Protein AF-A0A6I1QHH7-F1 (afdb_monomer)

pLDDT: mean 78.68, std 23.59, range [34.47, 98.44]

Mean predicted aligned error: 15.33 Å

Structure (mmCIF, N/CA/C/O backbone):
data_AF-A0A6I1QHH7-F1
#
_entry.id   AF-A0A6I1QHH7-F1
#
loop_
_atom_site.group_PDB
_atom_site.id
_atom_site.type_symbol
_atom_site.label_atom_id
_atom_site.label_alt_id
_atom_site.label_comp_id
_atom_site.label_asym_id
_atom_site.label_entity_id
_atom_site.label_seq_id
_atom_site.pdbx_PDB_ins_code
_atom_site.Cartn_x
_atom_site.Cartn_y
_atom_site.Cartn_z
_atom_site.occupancy
_atom_site.B_iso_or_equiv
_atom_site.auth_seq_id
_atom_site.auth_comp_id
_atom_site.auth_asym_id
_atom_site.auth_atom_id
_atom_site.pdbx_PDB_model_num
ATOM 1 N N . MET A 1 1 ? -43.202 -0.187 17.149 1.00 40.16 1 MET A N 1
ATOM 2 C CA . MET A 1 1 ? -41.815 -0.499 17.561 1.00 40.16 1 MET A CA 1
ATOM 3 C C . MET A 1 1 ? -40.958 -0.540 16.298 1.00 40.16 1 MET A C 1
ATOM 5 O O . MET A 1 1 ? -41.467 -1.021 15.297 1.00 40.16 1 MET A O 1
ATOM 9 N N . MET A 1 2 ? -39.718 -0.039 16.381 1.00 37.38 2 MET A N 1
ATOM 10 C CA . MET A 1 2 ? -38.675 0.136 15.341 1.00 37.38 2 MET A CA 1
ATOM 11 C C . MET A 1 2 ? -38.598 1.512 14.644 1.00 37.38 2 MET A C 1
ATOM 13 O O . MET A 1 2 ? -39.543 1.984 14.022 1.00 37.38 2 MET A O 1
ATOM 17 N N . ALA A 1 3 ? -37.433 2.148 14.822 1.00 41.47 3 ALA A N 1
ATOM 18 C CA . ALA A 1 3 ? -37.032 3.482 14.375 1.00 41.47 3 ALA A CA 1
ATOM 19 C C . ALA A 1 3 ? -36.183 3.424 13.081 1.00 41.47 3 ALA A C 1
ATOM 21 O O . ALA A 1 3 ? -35.559 2.391 12.831 1.00 41.47 3 ALA A O 1
ATOM 22 N N . PRO A 1 4 ? -36.082 4.510 12.283 1.00 52.06 4 PRO A N 1
ATOM 23 C CA . PRO A 1 4 ? -35.316 4.509 11.036 1.00 52.06 4 PRO A CA 1
ATOM 24 C C . PRO A 1 4 ? -33.886 5.092 11.156 1.00 52.06 4 PRO A C 1
ATOM 26 O O . PRO A 1 4 ? -33.686 6.219 11.595 1.00 52.06 4 PRO A O 1
ATOM 29 N N . GLY A 1 5 ? -32.895 4.319 10.689 1.00 53.47 5 GLY A N 1
ATOM 30 C CA . GLY A 1 5 ? -31.989 4.707 9.589 1.00 53.47 5 GLY A CA 1
ATOM 31 C C . GLY A 1 5 ? -30.961 5.839 9.755 1.00 53.47 5 GLY A C 1
ATOM 32 O O . GLY A 1 5 ? -30.874 6.682 8.866 1.00 53.47 5 GLY A O 1
ATOM 33 N N . TRP A 1 6 ? -30.120 5.852 10.796 1.00 48.34 6 TRP A N 1
ATOM 34 C CA . TRP A 1 6 ? -29.131 6.932 10.997 1.00 48.34 6 TRP A CA 1
ATOM 35 C C . TRP A 1 6 ? -27.719 6.704 10.401 1.00 48.34 6 TRP A C 1
ATOM 37 O O . TRP A 1 6 ? -26.834 7.521 10.638 1.00 48.34 6 TRP A O 1
ATOM 47 N N . TRP A 1 7 ? -27.467 5.645 9.614 1.00 45.88 7 TRP A N 1
ATOM 48 C CA . TRP A 1 7 ? -26.079 5.215 9.312 1.00 45.88 7 TRP A CA 1
ATOM 49 C C . TRP A 1 7 ? -25.551 5.519 7.905 1.00 45.88 7 TRP A C 1
ATOM 51 O O . TRP A 1 7 ? -24.416 5.166 7.598 1.00 45.88 7 TRP A O 1
ATOM 61 N N . LYS A 1 8 ? -26.301 6.185 7.021 1.00 49.16 8 LYS A N 1
ATOM 62 C CA . LYS A 1 8 ? -25.748 6.576 5.711 1.00 49.16 8 LYS A CA 1
ATOM 63 C C . LYS A 1 8 ? -25.116 7.962 5.761 1.00 49.16 8 LYS A C 1
ATOM 65 O O . LYS A 1 8 ? -25.742 8.945 5.377 1.00 49.16 8 LYS A O 1
ATOM 70 N N . LYS A 1 9 ? -23.849 8.032 6.176 1.00 49.72 9 LYS A N 1
ATOM 71 C CA . LYS A 1 9 ? -22.945 9.127 5.789 1.00 49.72 9 LYS A CA 1
ATOM 72 C C . LYS A 1 9 ? -21.579 8.550 5.431 1.00 49.72 9 LYS A C 1
ATOM 74 O O . LYS A 1 9 ? -20.805 8.193 6.309 1.00 49.72 9 LYS A O 1
ATOM 79 N N . SER A 1 10 ? -21.296 8.461 4.132 1.00 54.53 10 SER A N 1
ATOM 80 C CA . SER A 1 10 ? -19.964 8.142 3.621 1.00 54.53 10 SER A CA 1
ATOM 81 C C . SER A 1 10 ? -18.999 9.262 4.009 1.00 54.53 10 SER A C 1
ATOM 83 O O . SER A 1 10 ? -19.163 10.407 3.576 1.00 54.53 10 SER A O 1
ATOM 85 N N . VAL A 1 11 ? -17.994 8.953 4.821 1.00 55.12 11 VAL A N 1
ATOM 86 C CA . VAL A 1 11 ? -16.880 9.869 5.073 1.00 55.12 11 VAL A CA 1
ATOM 87 C C . VAL A 1 11 ? -15.883 9.696 3.929 1.00 55.12 11 VAL A C 1
ATOM 89 O O . VAL A 1 11 ? -15.322 8.623 3.752 1.00 55.12 11 VAL A O 1
ATOM 92 N N . SER A 1 12 ? -15.682 10.743 3.128 1.00 63.97 12 SER A N 1
ATOM 93 C CA . SER A 1 12 ? -14.653 10.780 2.081 1.00 63.97 12 SER A CA 1
ATOM 94 C C . SER A 1 12 ? -13.412 11.529 2.579 1.00 63.97 12 SER A C 1
ATOM 96 O O . SER A 1 12 ? -13.530 12.528 3.298 1.00 63.97 12 SER A O 1
ATOM 98 N N . ARG A 1 13 ? -12.229 11.072 2.137 1.00 57.75 13 ARG A N 1
ATOM 99 C CA . ARG A 1 13 ? -10.870 11.558 2.471 1.00 57.75 13 ARG A CA 1
ATOM 100 C C . ARG A 1 13 ? -10.686 13.089 2.427 1.00 57.75 13 ARG A C 1
ATOM 102 O O . ARG A 1 13 ? -9.796 13.619 3.080 1.00 57.75 13 ARG A O 1
ATOM 109 N N . ARG A 1 14 ? -11.542 13.829 1.711 1.00 52.66 14 ARG A N 1
ATOM 110 C CA . ARG A 1 14 ? -11.448 15.294 1.536 1.00 52.66 14 ARG A CA 1
ATOM 111 C C . ARG A 1 14 ? -11.816 16.133 2.773 1.00 52.66 14 ARG A C 1
ATOM 113 O O . ARG A 1 14 ? -11.503 17.319 2.792 1.00 52.66 14 ARG A O 1
ATOM 120 N N . ASN A 1 15 ? -12.435 15.557 3.807 1.00 45.62 15 ASN A N 1
ATOM 121 C CA . ASN A 1 15 ? -12.948 16.330 4.952 1.00 45.62 15 ASN A CA 1
ATOM 122 C C . ASN A 1 15 ? -11.978 16.489 6.142 1.00 45.62 15 ASN A C 1
ATOM 124 O O . ASN A 1 15 ? -12.306 17.213 7.078 1.00 45.62 15 ASN A O 1
ATOM 128 N N . VAL A 1 16 ? -10.793 15.864 6.126 1.00 53.16 16 VAL A N 1
ATOM 129 C CA . VAL A 1 16 ? -9.891 15.831 7.302 1.00 53.16 16 VAL A CA 1
ATOM 130 C C . VAL A 1 16 ? -8.827 16.948 7.310 1.00 53.16 16 VAL A C 1
ATOM 132 O O . VAL A 1 16 ? -8.267 17.255 8.355 1.00 53.16 16 VAL A O 1
ATOM 135 N N . LEU A 1 17 ? -8.599 17.670 6.208 1.00 46.19 17 LEU A N 1
ATOM 136 C CA . LEU A 1 17 ? -7.501 18.657 6.115 1.00 46.19 17 LEU A CA 1
ATOM 137 C C . LEU A 1 17 ? -7.843 20.100 6.547 1.00 46.19 17 LEU A C 1
ATOM 139 O O . LEU A 1 17 ? -7.154 21.035 6.152 1.00 46.19 17 LEU A O 1
ATOM 143 N N . ARG A 1 18 ? -8.886 20.331 7.355 1.00 42.22 18 ARG A N 1
ATOM 144 C CA . ARG A 1 18 ? -9.279 21.699 7.772 1.00 42.22 18 ARG A CA 1
ATOM 145 C C . ARG A 1 18 ? -8.991 22.079 9.226 1.00 42.22 18 ARG A C 1
ATOM 147 O O . ARG A 1 18 ? -9.410 23.152 9.642 1.00 42.22 18 ARG A O 1
ATOM 154 N N . GLY A 1 19 ? -8.270 21.272 10.000 1.00 43.19 19 GLY A N 1
ATOM 155 C CA . GLY A 1 19 ? -8.124 21.553 11.431 1.00 43.19 19 GLY A CA 1
ATOM 156 C C . GLY A 1 19 ? -6.796 21.151 12.044 1.00 43.19 19 GLY A C 1
ATOM 157 O O . GLY A 1 19 ? -6.790 20.247 12.865 1.00 43.19 19 GLY A O 1
ATOM 158 N N . ALA A 1 20 ? -5.699 21.825 11.691 1.00 44.53 20 ALA A N 1
ATOM 159 C CA . ALA A 1 20 ? -4.519 21.930 12.558 1.00 44.53 20 ALA A CA 1
ATOM 160 C C . ALA A 1 20 ? -3.545 22.991 12.018 1.00 44.53 20 ALA A C 1
ATOM 162 O O . ALA A 1 20 ? -2.729 22.707 11.147 1.00 44.53 20 ALA A O 1
ATOM 163 N N . ALA A 1 21 ? -3.614 24.218 12.535 1.00 38.09 21 ALA A N 1
ATOM 164 C CA . ALA A 1 21 ? -2.521 25.177 12.415 1.00 38.09 21 ALA A CA 1
ATOM 165 C C . ALA A 1 21 ? -2.512 26.133 13.617 1.00 38.09 21 ALA A C 1
ATOM 167 O O . ALA A 1 21 ? -3.563 26.616 14.030 1.00 38.09 21 ALA A O 1
ATOM 168 N N . ALA A 1 22 ? -1.295 26.429 14.079 1.00 37.94 22 ALA A N 1
ATOM 169 C CA . ALA A 1 22 ? -0.875 27.476 15.015 1.00 37.94 22 ALA A CA 1
ATOM 170 C C . ALA A 1 22 ? -0.915 27.168 16.529 1.00 37.94 22 ALA A C 1
ATOM 172 O O . ALA A 1 22 ? -1.910 27.366 17.217 1.00 37.94 22 ALA A O 1
ATOM 173 N N . GLY A 1 23 ? 0.263 26.825 17.060 1.00 36.91 23 GLY A N 1
ATOM 174 C CA . GLY A 1 23 ? 0.650 27.046 18.455 1.00 36.91 23 GLY A CA 1
ATOM 175 C C . GLY A 1 23 ? 2.156 27.318 18.514 1.00 36.91 23 GLY A C 1
ATOM 176 O O . GLY A 1 23 ? 2.950 26.390 18.410 1.00 36.91 23 GLY A O 1
ATOM 177 N N . ALA A 1 24 ? 2.544 28.593 18.580 1.00 41.19 24 ALA A N 1
ATOM 178 C CA . ALA A 1 24 ? 3.937 29.041 18.598 1.00 41.19 24 ALA A CA 1
ATOM 179 C C . ALA A 1 24 ? 4.592 28.828 19.976 1.00 41.19 24 ALA A C 1
ATOM 181 O O . ALA A 1 24 ? 3.963 29.042 21.011 1.00 41.19 24 ALA A O 1
ATOM 182 N N . ILE A 1 25 ? 5.867 28.433 19.972 1.00 41.59 25 ILE A N 1
ATOM 183 C CA . ILE A 1 25 ? 6.724 28.290 21.156 1.00 41.59 25 ILE A CA 1
ATOM 184 C C . ILE A 1 25 ? 7.383 29.644 21.436 1.00 41.59 25 ILE A C 1
ATOM 186 O O . ILE A 1 25 ? 8.100 30.159 20.579 1.00 41.59 25 ILE A O 1
ATOM 190 N N . THR A 1 26 ? 7.209 30.185 22.643 1.00 35.97 26 THR A N 1
ATOM 191 C CA . THR A 1 26 ? 7.975 31.348 23.116 1.00 35.97 26 THR A CA 1
ATOM 192 C C . THR A 1 26 ? 8.801 30.941 24.332 1.00 35.97 26 THR A C 1
ATOM 194 O O . THR A 1 26 ? 8.253 30.654 25.394 1.00 35.97 26 THR A O 1
ATOM 197 N N . ALA A 1 27 ? 10.125 30.905 24.175 1.00 39.62 27 ALA A N 1
ATOM 198 C CA . ALA A 1 27 ? 11.079 30.743 25.267 1.00 39.62 27 ALA A CA 1
ATOM 199 C C . ALA A 1 27 ? 11.429 32.121 25.851 1.00 39.62 27 ALA A C 1
ATOM 201 O O . ALA A 1 27 ? 11.811 33.023 25.108 1.00 39.62 27 ALA A O 1
ATOM 202 N N . ALA A 1 28 ? 11.331 32.279 27.172 1.00 39.22 28 ALA A N 1
ATOM 203 C CA . ALA A 1 28 ? 11.835 33.449 27.887 1.00 39.22 28 ALA A CA 1
ATOM 204 C C . ALA A 1 28 ? 12.803 32.991 28.988 1.00 39.22 28 ALA A C 1
ATOM 206 O O . ALA A 1 28 ? 12.415 32.290 29.921 1.00 39.22 28 ALA A O 1
ATOM 207 N N . LEU A 1 29 ? 14.073 33.373 28.842 1.00 43.50 29 LEU A N 1
ATOM 208 C CA . LEU A 1 29 ? 15.136 33.222 29.834 1.00 43.50 29 LEU A CA 1
ATOM 209 C C . LEU A 1 29 ? 15.288 34.546 30.591 1.00 43.50 29 LEU A C 1
ATOM 211 O O . LEU A 1 29 ? 15.557 35.564 29.960 1.00 43.50 29 LEU A O 1
ATOM 215 N N . SER A 1 30 ? 15.215 34.509 31.923 1.00 39.94 30 SER A N 1
ATOM 216 C CA . SER A 1 30 ? 15.709 35.588 32.791 1.00 39.94 30 SER A CA 1
ATOM 217 C C . SER A 1 30 ? 16.421 34.986 34.005 1.00 39.94 30 SER A C 1
ATOM 219 O O . SER A 1 30 ? 15.852 34.157 34.717 1.00 39.94 30 SER A O 1
ATOM 221 N N . ARG A 1 31 ? 17.688 35.379 34.195 1.00 43.88 31 ARG A N 1
ATOM 222 C CA . ARG A 1 31 ? 18.564 35.074 35.342 1.00 43.88 31 ARG A CA 1
ATOM 223 C C . ARG A 1 31 ? 18.558 36.239 36.349 1.00 43.88 31 ARG A C 1
ATOM 225 O O . ARG A 1 31 ? 18.063 37.316 36.036 1.00 43.88 31 ARG A O 1
ATOM 232 N N . GLU A 1 32 ? 19.162 35.957 37.512 1.00 37.06 32 GLU A N 1
ATOM 233 C CA . GLU A 1 32 ? 19.391 36.783 38.716 1.00 37.06 32 GLU A CA 1
ATOM 234 C C . GLU A 1 32 ? 18.163 36.888 39.646 1.00 37.06 32 GLU A C 1
ATOM 236 O O . GLU A 1 32 ? 17.087 37.286 39.233 1.00 37.06 32 GLU A O 1
ATOM 241 N N . GLY A 1 33 ? 18.185 36.538 40.935 1.00 37.56 33 GLY A N 1
ATOM 242 C CA . GLY A 1 33 ? 19.248 36.238 41.894 1.00 37.56 33 GLY A CA 1
ATOM 243 C C . GLY A 1 33 ? 18.940 37.004 43.187 1.00 37.56 33 GLY A C 1
ATOM 244 O O . GLY A 1 33 ? 18.909 38.222 43.135 1.00 37.56 33 GLY A O 1
ATOM 245 N N . LEU A 1 34 ? 18.706 36.335 44.328 1.00 36.97 34 LEU A N 1
ATOM 246 C CA . LEU A 1 34 ? 18.893 36.911 45.674 1.00 36.97 34 LEU A CA 1
ATOM 247 C C . LEU A 1 34 ? 18.833 35.825 46.767 1.00 36.97 34 LEU A C 1
ATOM 249 O O . LEU A 1 34 ? 17.949 34.972 46.779 1.00 36.97 34 LEU A O 1
ATOM 253 N N . ARG A 1 35 ? 19.805 35.872 47.683 1.00 44.41 35 ARG A N 1
ATOM 254 C CA . ARG A 1 35 ? 19.931 35.028 48.880 1.00 44.41 35 ARG A CA 1
ATOM 255 C C . ARG A 1 35 ? 19.020 35.538 50.002 1.00 44.41 35 ARG A C 1
ATOM 257 O O . ARG A 1 35 ? 18.966 36.741 50.231 1.00 44.41 35 ARG A O 1
ATOM 264 N N . GLY A 1 36 ? 18.432 34.625 50.774 1.00 34.47 36 GLY A N 1
ATOM 265 C CA . GLY A 1 36 ? 17.762 34.926 52.042 1.00 34.47 36 GLY A CA 1
ATOM 266 C C . GLY A 1 36 ? 17.536 33.656 52.863 1.00 34.47 36 GLY A C 1
ATOM 267 O O . GLY A 1 36 ? 16.841 32.746 52.432 1.00 34.47 36 GLY A O 1
ATOM 268 N N . THR A 1 37 ? 18.178 33.579 54.024 1.00 41.81 37 THR A N 1
ATOM 269 C CA . THR A 1 37 ? 18.077 32.509 55.026 1.00 41.81 37 THR A CA 1
ATOM 270 C C . THR A 1 37 ? 16.772 32.593 55.817 1.00 41.81 37 THR A C 1
ATOM 272 O O . THR A 1 37 ? 16.425 33.689 56.250 1.00 41.81 37 THR A O 1
ATOM 275 N N . SER A 1 38 ? 16.126 31.460 56.120 1.00 38.34 38 SER A N 1
ATOM 276 C CA . SER A 1 38 ? 15.732 31.037 57.486 1.00 38.34 38 SER A CA 1
ATOM 277 C C . SER A 1 38 ? 14.629 29.967 57.499 1.00 38.34 38 SER A C 1
ATOM 279 O O . SER A 1 38 ? 13.822 29.865 56.584 1.00 38.34 38 SER A O 1
ATOM 281 N N . ALA A 1 39 ? 14.615 29.237 58.619 1.00 39.47 39 ALA A N 1
ATOM 282 C CA . ALA A 1 39 ? 13.537 28.423 59.179 1.00 39.47 39 ALA A CA 1
ATOM 283 C C . ALA A 1 39 ? 13.307 27.031 58.569 1.00 39.47 39 ALA A C 1
ATOM 285 O O . ALA A 1 39 ? 12.740 26.849 57.496 1.00 39.47 39 ALA A O 1
ATOM 286 N N . GLY A 1 40 ? 13.721 26.025 59.346 1.00 44.38 40 GLY A N 1
ATOM 287 C CA . GLY A 1 40 ? 13.328 24.643 59.144 1.00 44.38 40 GLY A CA 1
ATOM 288 C C . GLY A 1 40 ? 11.813 24.481 59.235 1.00 44.38 40 GLY A C 1
ATOM 289 O O . GLY A 1 40 ? 11.177 24.940 60.181 1.00 44.38 40 GLY A O 1
ATOM 290 N N . ALA A 1 41 ? 11.264 23.771 58.259 1.00 41.69 41 ALA A N 1
ATOM 291 C CA . ALA A 1 41 ? 9.980 23.111 58.364 1.00 41.69 41 ALA A CA 1
ATOM 292 C C . ALA A 1 41 ? 10.235 21.628 58.104 1.00 41.69 41 ALA A C 1
ATOM 294 O O . ALA A 1 41 ? 10.735 21.239 57.048 1.00 41.69 41 ALA A O 1
ATOM 295 N N . SER A 1 42 ? 9.937 20.806 59.103 1.00 41.59 42 SER A N 1
ATOM 296 C CA . SER A 1 42 ? 9.844 19.361 58.977 1.00 41.59 42 SER A CA 1
ATOM 297 C C . SER A 1 42 ? 8.822 19.026 57.891 1.00 41.59 42 SER A C 1
ATOM 299 O O . SER A 1 42 ? 7.614 19.131 58.101 1.00 41.59 42 SER A O 1
ATOM 301 N N . GLN A 1 43 ? 9.296 18.619 56.713 1.00 43.72 43 GLN A N 1
ATOM 302 C CA . GLN A 1 43 ? 8.436 17.985 55.722 1.00 43.72 43 GLN A CA 1
ATOM 303 C C . GLN A 1 43 ? 8.088 16.586 56.233 1.00 43.72 43 GLN A C 1
ATOM 305 O O . GLN A 1 43 ? 8.815 15.619 56.019 1.00 43.72 43 GLN A O 1
ATOM 310 N N . GLY A 1 44 ? 6.970 16.493 56.955 1.00 50.81 44 GLY A N 1
ATOM 311 C CA . GLY A 1 44 ? 6.230 15.239 57.038 1.00 50.81 44 GLY A CA 1
ATOM 312 C C . GLY A 1 44 ? 5.858 14.777 55.622 1.00 50.81 44 GLY A C 1
ATOM 313 O O . GLY A 1 44 ? 5.808 15.605 54.706 1.00 50.81 44 GLY A O 1
ATOM 314 N N . PRO A 1 45 ? 5.610 13.475 55.409 1.00 45.75 45 PRO A N 1
ATOM 315 C CA . PRO A 1 45 ? 5.278 12.983 54.086 1.00 45.75 45 PRO A CA 1
ATOM 316 C C . PRO A 1 45 ? 4.032 13.721 53.598 1.00 45.75 45 PRO A C 1
ATOM 318 O O . PRO A 1 45 ? 2.970 13.637 54.217 1.00 45.75 45 PRO A O 1
ATOM 321 N N . LEU A 1 46 ? 4.168 14.452 52.489 1.00 49.97 46 LEU A N 1
ATOM 322 C CA . LEU A 1 46 ? 3.040 14.934 51.705 1.00 49.97 46 LEU A CA 1
ATOM 323 C C . LEU A 1 46 ? 2.364 13.702 51.101 1.00 49.97 46 LEU A C 1
ATOM 325 O O . LEU A 1 46 ? 2.521 13.390 49.924 1.00 49.97 46 LEU A O 1
ATOM 329 N N . ALA A 1 47 ? 1.595 12.992 51.922 1.00 54.03 47 ALA A N 1
ATOM 330 C CA . ALA A 1 47 ? 0.514 12.148 51.460 1.00 54.03 47 ALA A CA 1
ATOM 331 C C . ALA A 1 47 ? -0.569 13.090 50.921 1.00 54.03 47 ALA A C 1
ATOM 333 O O . ALA A 1 47 ? -1.613 13.306 51.537 1.00 54.03 47 ALA A O 1
ATOM 334 N N . GLY A 1 48 ? -0.275 13.714 49.778 1.00 52.12 48 GLY A N 1
ATOM 335 C CA . GLY A 1 48 ? -1.287 14.324 48.945 1.00 52.12 48 GLY A CA 1
ATOM 336 C C . GLY A 1 48 ? -2.244 13.206 48.581 1.00 52.12 48 GLY A C 1
ATOM 337 O O . GLY A 1 48 ? -1.928 12.366 47.742 1.00 52.12 48 GLY A O 1
ATOM 338 N N . LYS A 1 49 ? -3.391 13.157 49.264 1.00 53.66 49 LYS A N 1
ATOM 339 C CA . LYS A 1 49 ? -4.544 12.411 48.780 1.00 53.66 49 LYS A CA 1
ATOM 340 C C . LYS A 1 49 ? -4.769 12.916 47.363 1.00 53.66 49 LYS A C 1
ATOM 342 O O . LYS A 1 49 ? -5.139 14.075 47.186 1.00 53.66 49 LYS A O 1
ATOM 347 N N . LEU A 1 50 ? -4.464 12.080 46.374 1.00 56.03 50 LEU A N 1
ATOM 348 C CA . LEU A 1 50 ? -4.923 12.307 45.017 1.00 56.03 50 LEU A CA 1
ATOM 349 C C . LEU A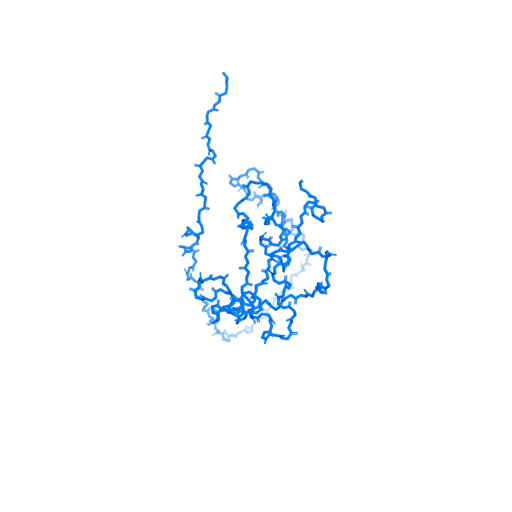 1 50 ? -6.438 12.395 45.132 1.00 56.03 50 LEU A C 1
ATOM 351 O O . LEU A 1 50 ? -7.106 11.422 45.478 1.00 56.03 50 LEU A O 1
ATOM 355 N N . ASP A 1 51 ? -6.945 13.611 44.996 1.00 52.22 51 ASP A N 1
ATOM 356 C CA . ASP A 1 51 ? -8.359 13.887 45.083 1.00 52.22 51 ASP A CA 1
ATOM 357 C C . ASP A 1 51 ? -9.030 13.207 43.887 1.00 52.22 51 ASP A C 1
ATOM 359 O O . ASP A 1 51 ? -8.987 13.698 42.756 1.00 52.22 51 ASP A O 1
ATOM 363 N N . ALA A 1 52 ? -9.609 12.033 44.143 1.00 56.19 52 ALA A N 1
ATOM 364 C CA . ALA A 1 52 ? -10.358 11.248 43.171 1.00 56.19 52 ALA A CA 1
ATOM 365 C C . ALA A 1 52 ? -11.587 12.007 42.625 1.00 56.19 52 ALA A C 1
ATOM 367 O O . ALA A 1 52 ? -12.224 11.536 41.688 1.00 56.19 52 ALA A O 1
ATOM 368 N N . SER A 1 53 ? -11.915 13.193 43.160 1.00 52.66 53 SER A N 1
ATOM 369 C CA . SER A 1 53 ? -13.009 14.038 42.670 1.00 52.66 53 SER A CA 1
ATOM 370 C C . SER A 1 53 ? -12.709 14.784 41.362 1.00 52.66 53 SER A C 1
ATOM 372 O O . SER A 1 53 ? -13.589 15.461 40.835 1.00 52.66 53 SER A O 1
ATOM 374 N N . ARG A 1 54 ? -11.504 14.649 40.788 1.00 57.34 54 ARG A N 1
ATOM 375 C CA . ARG A 1 54 ? -11.161 15.236 39.477 1.00 57.34 54 ARG A CA 1
ATOM 376 C C . ARG A 1 54 ? -11.266 14.277 38.293 1.00 57.34 54 ARG A C 1
ATOM 378 O O . ARG A 1 54 ? -10.653 14.532 37.255 1.00 57.34 54 ARG A O 1
ATOM 385 N N . VAL A 1 55 ? -12.064 13.213 38.390 1.00 63.12 55 VAL A N 1
ATOM 386 C CA . VAL A 1 55 ? -12.494 12.512 37.172 1.00 63.12 55 VAL A CA 1
ATOM 387 C C . VAL A 1 55 ? -13.458 13.444 36.437 1.00 63.12 55 VAL A C 1
ATOM 389 O O . VAL A 1 55 ? -14.633 13.553 36.777 1.00 63.12 55 VAL A O 1
ATOM 392 N N . SER A 1 56 ? -12.927 14.193 35.468 1.00 67.94 56 SER A N 1
ATOM 393 C CA . SER A 1 56 ? -13.730 14.946 34.506 1.00 67.94 56 SER A CA 1
ATOM 394 C C . SER A 1 56 ? -14.759 14.001 33.897 1.00 67.94 56 SER A C 1
ATOM 396 O O . SER A 1 56 ? -14.381 12.966 33.349 1.00 67.94 56 SER A O 1
ATOM 398 N N . SER A 1 57 ? -16.041 14.360 33.954 1.00 82.31 57 SER A N 1
ATOM 399 C CA . SER A 1 57 ? -17.065 13.614 33.230 1.00 82.31 57 SER A CA 1
ATOM 400 C C . SER A 1 57 ? -16.737 13.627 31.736 1.00 82.31 57 SER A C 1
ATOM 402 O O . SER A 1 57 ? -16.330 14.644 31.1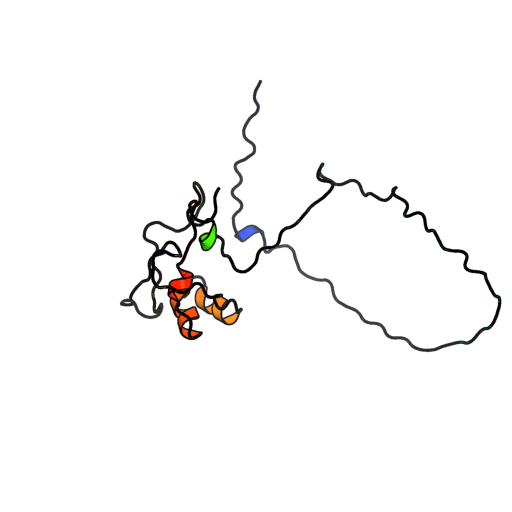62 1.00 82.31 57 SER A O 1
ATOM 404 N N . THR A 1 58 ? -16.852 12.471 31.099 1.00 90.25 58 THR A N 1
ATOM 405 C CA . THR A 1 58 ? -16.640 12.317 29.664 1.00 90.25 58 THR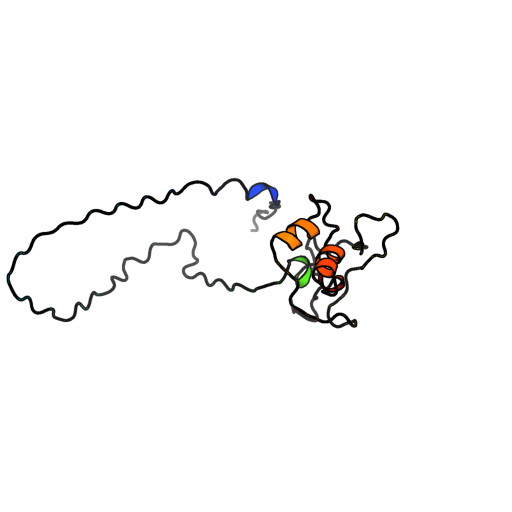 A CA 1
ATOM 406 C C . THR A 1 58 ? -17.904 12.747 28.913 1.00 90.25 58 THR A C 1
ATOM 408 O O . THR A 1 58 ? -19.024 12.636 29.408 1.00 90.25 58 THR A O 1
ATOM 411 N N . ARG A 1 59 ? -17.755 13.256 27.681 1.00 93.00 59 ARG A N 1
ATOM 412 C CA . ARG A 1 59 ? -18.912 13.604 26.819 1.00 93.00 59 ARG A CA 1
ATOM 413 C C . ARG A 1 59 ? -19.672 12.375 26.305 1.00 93.00 59 ARG A C 1
ATOM 415 O O . ARG A 1 59 ? -20.745 12.507 25.728 1.00 93.00 59 ARG A O 1
ATOM 422 N N . THR A 1 60 ? -19.081 11.198 26.466 1.00 93.25 60 THR A N 1
ATOM 423 C CA . THR A 1 60 ? -19.585 9.896 26.026 1.00 93.25 60 THR A CA 1
ATOM 424 C C . THR A 1 60 ? -19.474 8.917 27.188 1.00 93.25 60 THR A C 1
ATOM 426 O O . THR A 1 60 ? -18.541 9.080 27.961 1.00 93.25 60 THR A O 1
ATOM 429 N N . PRO A 1 61 ? -20.266 7.837 27.257 1.00 94.44 61 PRO A N 1
ATOM 430 C CA . PRO A 1 61 ? -20.128 6.821 28.310 1.00 94.44 61 PRO A CA 1
ATOM 431 C C . PRO A 1 61 ? -18.773 6.083 28.371 1.00 94.44 61 PRO A C 1
ATOM 433 O O . PRO A 1 61 ? -18.556 5.298 29.284 1.00 94.44 61 PRO A O 1
ATOM 436 N N . ILE A 1 62 ? -17.873 6.282 27.400 1.00 92.62 62 ILE A N 1
ATOM 437 C CA . ILE A 1 62 ? -16.518 5.712 27.419 1.00 92.62 62 ILE A CA 1
ATOM 438 C C . ILE A 1 62 ? -15.687 6.427 28.494 1.00 92.62 62 ILE A C 1
ATOM 440 O O . ILE A 1 62 ? -15.441 7.627 28.375 1.00 92.62 62 ILE A O 1
ATOM 444 N N . GLU A 1 63 ? -15.243 5.685 29.509 1.00 92.94 63 GLU A N 1
ATOM 445 C CA . GLU A 1 63 ? -14.394 6.177 30.611 1.00 92.94 63 GLU A CA 1
ATOM 446 C C . GLU A 1 63 ? -12.901 5.888 30.386 1.00 92.94 63 GLU A C 1
ATOM 448 O O . GLU A 1 63 ? -12.036 6.642 30.831 1.00 92.94 63 GLU A O 1
ATOM 453 N N . HIS A 1 64 ? -12.594 4.821 29.642 1.00 93.12 64 HIS A N 1
ATOM 454 C CA . HIS A 1 64 ? -11.234 4.383 29.351 1.00 93.12 64 HIS A CA 1
ATOM 455 C C . HIS A 1 64 ? -11.079 4.112 27.857 1.00 93.12 64 HIS A C 1
ATOM 457 O O . HIS A 1 64 ? -11.814 3.314 27.278 1.00 93.12 64 HIS A O 1
ATOM 463 N N . LEU A 1 65 ? -10.102 4.772 27.239 1.00 92.94 65 LEU A N 1
ATOM 464 C CA . LEU A 1 65 ? -9.699 4.523 25.862 1.00 92.94 65 LEU A CA 1
ATOM 465 C C . LEU A 1 65 ? -8.330 3.850 25.877 1.00 92.94 65 LEU A C 1
ATOM 467 O O . LEU A 1 65 ? -7.350 4.451 26.312 1.00 92.94 65 LEU A O 1
ATOM 471 N N . VAL A 1 66 ? -8.270 2.619 25.374 1.00 96.19 66 VAL A N 1
ATOM 472 C CA . VAL A 1 66 ? -7.011 1.930 25.083 1.00 96.19 66 VAL A CA 1
ATOM 473 C C . VAL A 1 66 ? -6.780 2.014 23.581 1.00 96.19 66 VAL A C 1
ATOM 475 O O . VAL A 1 66 ? -7.636 1.597 22.803 1.00 96.19 66 VAL A O 1
ATOM 478 N N . VAL A 1 67 ? -5.640 2.570 23.174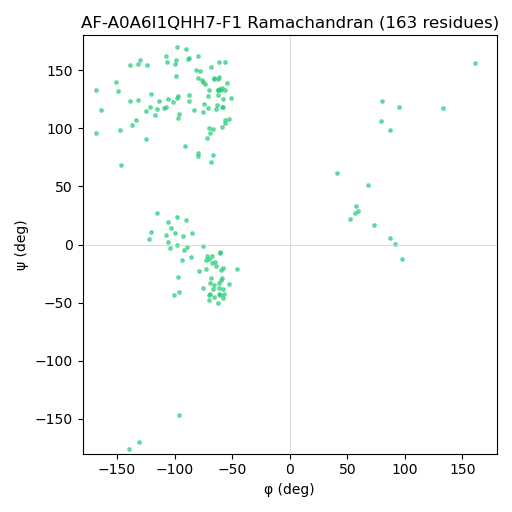 1.00 95.38 67 VAL A N 1
ATOM 479 C CA . VAL A 1 67 ? -5.238 2.649 21.765 1.00 95.38 67 VAL A CA 1
ATOM 480 C C . VAL A 1 67 ? -4.108 1.658 21.534 1.00 95.38 67 VAL A C 1
ATOM 482 O O . VAL A 1 67 ? -3.045 1.779 22.139 1.00 95.38 67 VAL A O 1
ATOM 485 N N . LEU A 1 68 ? -4.344 0.688 20.653 1.00 93.50 68 LEU A N 1
ATOM 486 C CA . LEU A 1 68 ? -3.316 -0.224 20.163 1.00 93.50 68 LEU A CA 1
ATOM 487 C C . LEU A 1 68 ? -2.793 0.326 18.836 1.00 93.50 68 LEU A C 1
ATOM 489 O O . LEU A 1 68 ? -3.534 0.389 17.857 1.00 93.50 68 LEU A O 1
ATOM 493 N N . MET A 1 69 ? -1.535 0.760 18.822 1.00 93.31 69 MET A N 1
ATOM 494 C CA . MET A 1 69 ? -0.870 1.251 17.617 1.00 93.31 69 MET A CA 1
ATOM 495 C C . MET A 1 69 ? -0.039 0.123 17.017 1.00 93.31 69 MET A C 1
ATOM 497 O O . MET A 1 69 ? 0.964 -0.277 17.600 1.00 93.31 69 MET A O 1
ATOM 501 N N . GLN A 1 70 ? -0.495 -0.402 15.883 1.00 91.38 70 GLN A N 1
ATOM 502 C CA . GLN A 1 70 ? 0.281 -1.326 15.058 1.00 91.38 70 GLN A CA 1
ATOM 503 C C . GLN A 1 70 ? 1.155 -0.536 14.076 1.00 91.38 70 GLN A C 1
ATOM 505 O O . GLN A 1 70 ? 0.897 0.643 13.820 1.00 91.38 70 GLN A O 1
ATOM 510 N N . GLU A 1 71 ? 2.183 -1.186 13.547 1.00 91.12 71 GLU A N 1
ATOM 511 C CA . GLU A 1 71 ? 3.139 -0.603 12.605 1.00 91.12 71 GLU A CA 1
ATOM 512 C C . GLU A 1 71 ? 2.928 -1.144 11.184 1.00 91.12 71 GLU A C 1
ATOM 514 O O . GLU A 1 71 ? 2.293 -2.175 10.999 1.00 91.12 71 GLU A O 1
ATOM 519 N N . ASN A 1 72 ? 3.471 -0.426 10.202 1.00 91.50 72 ASN A N 1
ATOM 520 C CA . ASN A 1 72 ? 3.907 -0.893 8.876 1.00 91.50 72 ASN A CA 1
ATOM 521 C C . ASN A 1 72 ? 2.926 -1.695 8.000 1.00 91.50 72 ASN A C 1
ATOM 523 O O . ASN A 1 72 ? 3.345 -2.331 7.038 1.00 91.50 72 ASN A O 1
ATOM 527 N N . HIS A 1 73 ? 1.616 -1.575 8.226 1.00 93.31 73 HIS A N 1
ATOM 528 C CA . HIS A 1 73 ? 0.602 -2.172 7.352 1.00 93.31 73 HIS A CA 1
ATOM 529 C C . HIS A 1 73 ? -0.335 -1.125 6.752 1.00 93.31 73 HIS A C 1
ATOM 531 O O . HIS A 1 73 ? -0.908 -0.279 7.446 1.00 93.31 73 HIS A O 1
ATOM 537 N N . THR A 1 74 ? -0.500 -1.178 5.429 1.00 94.75 74 THR A N 1
ATOM 538 C CA . THR A 1 74 ? -1.490 -0.358 4.725 1.00 94.75 74 THR A CA 1
ATOM 539 C C . THR A 1 74 ? -2.881 -0.971 4.861 1.00 94.75 74 THR A C 1
ATOM 541 O O . THR A 1 74 ? -3.041 -2.153 5.164 1.00 94.75 74 THR A O 1
ATOM 544 N N . PHE A 1 75 ? -3.914 -0.167 4.597 1.00 96.12 75 PHE A N 1
ATOM 545 C CA . PHE A 1 75 ? -5.285 -0.672 4.588 1.00 96.12 75 PHE A CA 1
ATOM 546 C C . PHE A 1 75 ? -5.464 -1.815 3.582 1.00 96.12 75 PHE A C 1
ATOM 548 O O . PHE A 1 75 ? -6.026 -2.840 3.943 1.00 96.12 75 PHE A O 1
ATOM 555 N N . ASP A 1 76 ? -4.951 -1.673 2.356 1.00 96.50 76 ASP A N 1
ATOM 556 C CA . ASP A 1 76 ? -5.114 -2.696 1.316 1.00 96.50 76 ASP A CA 1
ATOM 557 C C . ASP A 1 76 ? -4.332 -3.978 1.627 1.00 96.50 76 ASP A C 1
ATOM 559 O O . ASP A 1 76 ? -4.786 -5.062 1.269 1.00 96.50 76 ASP A O 1
ATOM 563 N N . ASN A 1 77 ? -3.217 -3.880 2.361 1.00 95.94 77 ASN A N 1
ATOM 564 C CA . ASN A 1 77 ? -2.460 -5.048 2.799 1.00 95.94 77 ASN A CA 1
ATOM 565 C C . ASN A 1 77 ? -3.239 -5.915 3.806 1.00 95.94 77 ASN A C 1
ATOM 567 O O . ASN A 1 77 ? -3.156 -7.130 3.716 1.00 95.94 77 ASN A O 1
ATOM 571 N N . TYR A 1 78 ? -3.999 -5.329 4.738 1.00 96.38 78 TYR A N 1
ATOM 572 C CA . TYR A 1 78 ? -4.758 -6.089 5.754 1.00 96.38 78 TYR A CA 1
ATOM 573 C C . TYR A 1 78 ? -6.219 -6.333 5.381 1.00 96.38 78 TYR A C 1
ATOM 575 O O . TYR A 1 78 ? -6.777 -7.393 5.639 1.00 96.38 78 TYR A O 1
ATOM 583 N N . PHE A 1 79 ? -6.860 -5.317 4.817 1.00 96.75 79 PHE A N 1
ATOM 584 C CA . PHE A 1 79 ? -8.306 -5.255 4.637 1.00 96.75 79 PHE A CA 1
ATOM 585 C C . PHE A 1 79 ? -8.702 -5.076 3.176 1.00 96.75 79 PHE A C 1
ATOM 587 O O . PHE A 1 79 ? -9.889 -4.965 2.885 1.00 96.75 79 PHE A O 1
ATOM 594 N N . GLY A 1 80 ? -7.754 -5.095 2.235 1.00 96.12 80 GLY A N 1
ATOM 595 C CA . GLY A 1 80 ? -8.042 -4.956 0.808 1.00 96.12 80 GLY A CA 1
ATOM 596 C C . GLY A 1 80 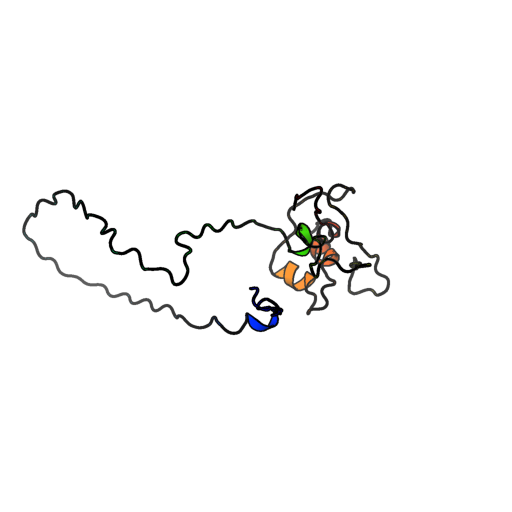? -8.963 -6.048 0.252 1.00 96.12 80 GLY A C 1
ATOM 597 O O . GLY A 1 80 ? -9.617 -5.834 -0.770 1.00 96.12 80 GLY A O 1
ATOM 598 N N . ARG A 1 81 ? -9.047 -7.203 0.927 1.00 95.88 81 ARG A N 1
ATOM 599 C CA . ARG A 1 81 ? -9.959 -8.315 0.609 1.00 95.88 81 ARG A CA 1
ATOM 600 C C . ARG A 1 81 ? -11.163 -8.432 1.549 1.00 95.88 81 ARG A C 1
ATOM 602 O O . ARG A 1 81 ? -12.037 -9.255 1.288 1.00 95.88 81 ARG A O 1
ATOM 609 N N . TYR A 1 82 ? -11.257 -7.583 2.576 1.00 95.94 82 TYR A N 1
ATOM 610 C CA . TYR A 1 82 ? -12.336 -7.650 3.558 1.00 95.94 82 TYR A CA 1
ATOM 611 C C . TYR A 1 82 ? -13.713 -7.418 2.895 1.00 95.94 82 TYR A C 1
ATOM 613 O O . TYR A 1 82 ? -13.886 -6.452 2.141 1.00 95.94 82 TYR A O 1
ATOM 621 N N . PRO A 1 83 ? -14.736 -8.248 3.171 1.00 93.50 83 PRO A N 1
ATOM 622 C CA . PRO A 1 83 ? -16.049 -8.113 2.551 1.00 93.50 83 PRO A CA 1
ATOM 623 C C . PRO A 1 83 ? -16.708 -6.746 2.790 1.00 93.50 83 PRO A C 1
ATOM 625 O O . PRO A 1 83 ? -16.934 -6.319 3.920 1.00 93.50 83 PRO A O 1
ATOM 628 N N . GLY A 1 84 ? -17.098 -6.075 1.704 1.00 93.50 84 GLY A N 1
ATOM 629 C CA . GLY A 1 84 ? -17.873 -4.830 1.760 1.00 93.50 84 GLY A CA 1
ATOM 630 C C . GLY A 1 84 ? -17.054 -3.542 1.891 1.00 93.50 84 GLY A C 1
ATOM 631 O O . GLY A 1 84 ? -17.654 -2.473 2.025 1.00 93.50 84 GLY A O 1
ATOM 632 N N . VAL A 1 85 ? -15.722 -3.613 1.823 1.00 94.81 85 VAL A N 1
ATOM 633 C CA . VAL A 1 85 ? -14.860 -2.424 1.719 1.00 94.81 85 VAL A CA 1
ATOM 634 C C . VAL A 1 85 ? -14.635 -2.014 0.264 1.00 94.81 85 VAL A C 1
ATOM 636 O O . VAL A 1 85 ? -14.770 -2.813 -0.662 1.00 94.81 85 VAL A O 1
ATOM 639 N N . ASP A 1 86 ? -14.253 -0.754 0.077 1.00 95.38 86 ASP A N 1
ATOM 640 C CA . ASP A 1 86 ? -13.627 -0.279 -1.159 1.00 95.38 86 ASP A CA 1
ATOM 641 C C . ASP A 1 86 ? -12.142 -0.671 -1.122 1.00 95.38 86 ASP A C 1
ATOM 643 O O . ASP A 1 86 ? -11.294 0.119 -0.710 1.00 95.38 86 ASP A O 1
ATOM 647 N N . GLY A 1 87 ? -11.881 -1.956 -1.373 1.00 94.06 87 GLY A N 1
ATOM 648 C CA . GLY A 1 87 ? -10.562 -2.577 -1.254 1.00 94.06 87 GLY A CA 1
ATOM 649 C C . GLY A 1 87 ? -9.812 -2.659 -2.582 1.00 94.06 87 GLY A C 1
ATOM 650 O O . GLY A 1 87 ? -9.958 -1.810 -3.460 1.00 94.06 87 GLY A O 1
ATOM 651 N N . ILE A 1 88 ? -9.025 -3.723 -2.746 1.00 95.56 88 ILE A N 1
ATOM 652 C CA . ILE A 1 88 ? -8.215 -3.951 -3.947 1.00 95.56 88 ILE A CA 1
ATOM 653 C C . ILE A 1 88 ? -9.144 -4.106 -5.167 1.00 95.56 88 ILE A C 1
ATOM 655 O O . ILE A 1 88 ? -9.960 -5.038 -5.194 1.00 95.56 88 ILE A O 1
ATOM 659 N N . PRO A 1 89 ? -9.028 -3.240 -6.194 1.00 94.38 89 PRO A N 1
ATOM 660 C CA . PRO A 1 89 ? -9.867 -3.327 -7.381 1.00 94.38 89 PRO A CA 1
ATOM 661 C C . PRO A 1 89 ? -9.682 -4.650 -8.130 1.00 94.38 89 PRO A C 1
ATOM 663 O O . PRO A 1 89 ? -8.575 -5.176 -8.247 1.00 94.38 89 PRO A O 1
ATOM 666 N N . VAL A 1 90 ? -10.767 -5.171 -8.705 1.00 91.94 90 VAL A N 1
ATOM 667 C CA . VAL A 1 90 ? -10.694 -6.341 -9.592 1.00 91.94 90 VAL A CA 1
ATOM 668 C C . VAL A 1 90 ? -9.838 -5.997 -10.813 1.00 91.94 90 VAL A C 1
ATOM 670 O O . VAL A 1 90 ? -10.082 -4.988 -11.472 1.00 91.94 90 VAL A O 1
ATOM 673 N N . GLY A 1 91 ? -8.850 -6.843 -11.117 1.00 94.12 91 GLY A N 1
ATOM 674 C CA . GLY A 1 91 ? -7.909 -6.614 -12.217 1.00 94.12 91 GLY A CA 1
ATOM 675 C C . GLY A 1 91 ? -6.883 -5.513 -11.939 1.00 94.12 91 GLY A C 1
ATOM 676 O O . GLY A 1 91 ? -6.279 -5.002 -12.880 1.00 94.12 91 GLY A O 1
ATOM 677 N N . ALA A 1 92 ? -6.699 -5.115 -10.673 1.00 96.19 92 ALA A N 1
ATOM 678 C CA . ALA A 1 92 ? -5.600 -4.239 -10.295 1.00 96.19 92 ALA A CA 1
ATOM 679 C C . ALA A 1 92 ? -4.264 -4.857 -10.730 1.00 96.19 92 ALA A C 1
ATOM 681 O O . ALA A 1 92 ? -4.007 -6.036 -10.504 1.00 96.19 92 ALA A O 1
ATOM 682 N N . ALA A 1 93 ? -3.419 -4.042 -11.348 1.00 96.94 93 ALA A N 1
ATOM 683 C CA . ALA A 1 93 ? -2.095 -4.433 -11.795 1.00 96.94 93 ALA A CA 1
ATOM 684 C C . ALA A 1 93 ? -1.185 -3.205 -11.729 1.00 96.94 93 ALA A C 1
ATOM 686 O O . ALA A 1 93 ? -1.557 -2.118 -12.176 1.00 96.94 93 ALA A O 1
ATOM 687 N N . MET A 1 94 ? -0.008 -3.371 -11.137 1.00 97.94 94 MET A N 1
ATOM 688 C CA . MET A 1 94 ? 0.937 -2.290 -10.886 1.00 97.94 94 MET A CA 1
ATOM 689 C C . MET A 1 94 ? 2.111 -2.383 -11.858 1.00 97.94 94 MET A C 1
ATOM 691 O O . MET A 1 94 ? 2.741 -3.439 -11.907 1.00 97.94 94 MET A O 1
ATOM 695 N N . PRO A 1 95 ? 2.441 -1.334 -12.629 1.00 98.19 95 PRO A N 1
ATOM 696 C CA . PRO A 1 95 ? 3.589 -1.390 -13.523 1.00 98.19 95 PRO A CA 1
ATOM 697 C C . PRO A 1 95 ? 4.898 -1.499 -12.733 1.00 98.19 95 PRO A C 1
ATOM 699 O O . PRO A 1 95 ? 5.070 -0.868 -11.690 1.00 98.19 95 PRO A O 1
ATOM 702 N N . VAL A 1 96 ? 5.846 -2.273 -13.262 1.00 98.38 96 VAL A N 1
ATOM 703 C CA . VAL A 1 96 ? 7.217 -2.357 -12.727 1.00 98.38 96 VAL A CA 1
ATOM 704 C C . VAL A 1 96 ? 7.978 -1.047 -12.962 1.00 98.38 96 VAL A C 1
ATOM 706 O O . VAL A 1 96 ? 8.792 -0.638 -12.142 1.00 98.38 96 VAL A O 1
ATOM 709 N N . ASP A 1 97 ? 7.673 -0.382 -14.073 1.00 97.50 97 ASP A N 1
ATOM 710 C CA . ASP A 1 97 ? 8.172 0.934 -14.475 1.00 97.50 97 ASP A CA 1
ATOM 711 C C . ASP A 1 97 ? 6.987 1.791 -14.959 1.00 97.50 97 ASP A C 1
ATOM 713 O O . ASP A 1 97 ? 6.468 1.530 -16.050 1.00 97.50 97 ASP A O 1
ATOM 717 N N . PRO A 1 98 ? 6.549 2.803 -14.187 1.00 96.88 98 PRO A N 1
ATOM 718 C CA . PRO A 1 98 ? 5.410 3.648 -14.540 1.00 96.88 98 PRO A CA 1
ATOM 719 C C . PRO A 1 98 ? 5.685 4.615 -15.700 1.00 96.88 98 PRO A C 1
ATOM 721 O O . PRO A 1 98 ? 4.750 5.250 -16.184 1.00 96.88 98 PRO A O 1
ATOM 724 N N . SER A 1 99 ? 6.937 4.762 -16.148 1.00 96.00 99 SER A N 1
ATOM 725 C CA . SER A 1 99 ? 7.295 5.634 -17.275 1.00 96.00 99 SER A CA 1
ATOM 726 C C . SER A 1 99 ? 7.149 4.958 -18.643 1.00 96.00 99 SER A C 1
ATOM 728 O O . SER A 1 99 ? 7.202 5.630 -19.675 1.00 96.00 99 SER A O 1
ATOM 730 N N . SER A 1 100 ? 6.933 3.639 -18.662 1.00 96.25 100 SER A N 1
ATOM 731 C CA . SER A 1 100 ? 6.852 2.830 -19.875 1.00 96.25 100 SER A CA 1
ATOM 732 C C . SER A 1 100 ? 5.452 2.259 -20.085 1.00 96.25 100 SER A C 1
ATOM 734 O O . SER A 1 100 ? 4.945 1.484 -19.279 1.00 96.25 100 SER A O 1
ATOM 736 N N . GLU A 1 101 ? 4.846 2.543 -21.239 1.00 91.12 101 GLU A N 1
ATOM 737 C CA . GLU A 1 101 ? 3.551 1.956 -21.626 1.00 91.12 101 GLU A CA 1
ATOM 738 C C . GLU A 1 101 ? 3.622 0.442 -21.890 1.00 91.12 101 GLU A C 1
ATOM 740 O O . GLU A 1 101 ? 2.597 -0.231 -21.953 1.00 91.12 101 GLU A O 1
ATOM 745 N N . ARG A 1 102 ? 4.830 -0.109 -22.064 1.00 94.31 102 ARG A N 1
ATOM 746 C CA . ARG A 1 102 ? 5.068 -1.544 -22.297 1.00 94.31 102 ARG A CA 1
ATOM 747 C C . ARG A 1 102 ? 5.644 -2.241 -21.068 1.00 94.31 102 ARG A C 1
ATOM 749 O O . ARG A 1 102 ? 6.285 -3.283 -21.200 1.00 94.31 102 ARG A O 1
ATOM 756 N N . SER A 1 103 ? 5.482 -1.635 -19.895 1.00 96.88 103 SER A N 1
ATOM 757 C CA . SER A 1 103 ? 5.991 -2.185 -18.648 1.00 96.88 103 SER A CA 1
ATOM 758 C C . SER A 1 103 ? 5.343 -3.528 -18.328 1.00 96.88 103 SER A C 1
ATOM 760 O O . SER A 1 103 ? 4.145 -3.721 -18.544 1.00 96.88 103 SER A O 1
ATOM 762 N N . ALA A 1 104 ? 6.135 -4.449 -17.781 1.00 97.69 104 ALA A N 1
ATOM 763 C CA . ALA A 1 104 ? 5.567 -5.594 -17.088 1.00 97.69 104 ALA A CA 1
ATOM 764 C C . ALA A 1 104 ? 4.739 -5.102 -15.892 1.00 97.69 104 ALA A C 1
ATOM 766 O O . ALA A 1 104 ? 4.968 -4.007 -15.372 1.00 97.69 104 ALA A O 1
ATOM 767 N N . VAL A 1 105 ? 3.789 -5.918 -15.447 1.00 98.19 105 VAL A N 1
ATOM 768 C CA . VAL A 1 105 ? 2.918 -5.583 -14.320 1.00 98.19 105 VAL A CA 1
ATOM 769 C C . VAL A 1 105 ? 2.981 -6.649 -13.236 1.00 98.19 105 VAL A C 1
ATOM 771 O O . VAL A 1 105 ? 3.272 -7.812 -13.509 1.00 98.19 105 VAL A O 1
ATOM 774 N N . VAL A 1 106 ? 2.690 -6.233 -12.010 1.00 98.19 106 VAL A N 1
ATOM 775 C CA . VAL A 1 106 ? 2.537 -7.089 -10.838 1.00 98.19 106 VAL A CA 1
ATOM 776 C C . VAL A 1 106 ? 1.088 -6.991 -10.380 1.00 98.19 106 VAL A C 1
ATOM 778 O O . VAL A 1 106 ? 0.615 -5.913 -10.011 1.00 98.19 106 VAL A O 1
ATOM 781 N N . GLU A 1 107 ? 0.374 -8.106 -10.434 1.00 97.81 107 GLU A N 1
ATOM 782 C CA . GLU A 1 107 ? -0.965 -8.215 -9.858 1.00 97.81 107 GLU A CA 1
ATOM 783 C C . GLU A 1 107 ? -0.863 -8.391 -8.335 1.00 97.81 107 GLU A C 1
ATOM 785 O O . GLU A 1 107 ? 0.116 -8.972 -7.858 1.00 97.81 107 GLU A O 1
ATOM 790 N N . PRO A 1 108 ? -1.842 -7.902 -7.555 1.00 97.19 108 PRO A N 1
ATOM 791 C CA . PRO A 1 108 ? -1.933 -8.212 -6.140 1.00 97.19 108 PRO A CA 1
ATOM 792 C C . PRO A 1 108 ? -1.946 -9.718 -5.899 1.00 97.19 108 PRO A C 1
ATOM 794 O O . PRO A 1 108 ? -2.636 -10.460 -6.599 1.00 97.19 108 PRO A O 1
ATOM 797 N N . PHE A 1 109 ? -1.230 -10.163 -4.875 1.00 96.81 109 PHE A N 1
ATOM 798 C CA . PHE A 1 109 ? -1.138 -11.574 -4.519 1.00 96.81 109 PHE A CA 1
ATOM 799 C C . PHE A 1 109 ? -1.204 -11.756 -3.008 1.00 96.81 109 PHE A C 1
ATOM 801 O O . PHE A 1 109 ? -0.825 -10.869 -2.240 1.00 96.81 109 PHE A O 1
ATOM 808 N N . ARG A 1 110 ? -1.652 -12.935 -2.579 1.00 96.19 110 ARG A N 1
ATOM 809 C CA . ARG A 1 110 ? -1.617 -13.301 -1.169 1.00 96.19 110 ARG A CA 1
ATOM 810 C C . ARG A 1 110 ? -0.173 -13.553 -0.733 1.00 96.19 110 ARG A C 1
ATOM 812 O O . ARG A 1 110 ? 0.562 -14.311 -1.369 1.00 96.19 110 ARG A O 1
ATOM 819 N N . LEU A 1 111 ? 0.239 -12.899 0.345 1.00 95.12 111 LEU A N 1
ATOM 820 C CA . LEU A 1 111 ? 1.555 -13.082 0.945 1.00 95.12 111 LEU A CA 1
ATOM 821 C C . LEU A 1 111 ? 1.726 -14.530 1.434 1.00 95.12 111 LEU A C 1
ATOM 823 O O . LEU A 1 111 ? 0.852 -15.077 2.097 1.00 95.12 111 LEU A O 1
ATOM 827 N N . GLY A 1 112 ? 2.864 -15.149 1.105 1.00 91.25 112 GLY A N 1
ATOM 828 C CA . GLY A 1 112 ? 3.173 -16.544 1.452 1.00 91.25 112 GLY A CA 1
ATOM 829 C C . GLY A 1 112 ? 2.901 -17.565 0.340 1.00 91.25 112 GLY A C 1
ATOM 830 O O . GLY A 1 112 ? 3.402 -18.684 0.424 1.00 91.25 112 GLY A O 1
ATOM 831 N N . ASP A 1 113 ? 2.196 -17.177 -0.727 1.00 91.69 113 ASP A N 1
ATOM 832 C CA . ASP A 1 113 ? 1.909 -18.058 -1.873 1.00 91.69 113 ASP A CA 1
ATOM 833 C C . ASP A 1 113 ? 2.997 -18.010 -2.967 1.00 91.69 113 ASP A C 1
ATOM 835 O O . ASP A 1 113 ? 2.908 -18.709 -3.979 1.00 91.69 113 ASP A O 1
ATOM 839 N N . ASN A 1 114 ? 4.026 -17.176 -2.800 1.00 90.50 114 ASN A N 1
ATOM 840 C CA . ASN A 1 114 ? 5.089 -16.972 -3.781 1.00 90.50 114 ASN A CA 1
ATOM 841 C C . ASN A 1 114 ? 6.479 -16.841 -3.137 1.00 90.50 114 ASN A C 1
ATOM 843 O O . ASN A 1 114 ? 6.651 -17.012 -1.934 1.00 90.50 114 ASN A O 1
ATOM 847 N N . ASP A 1 115 ? 7.486 -16.573 -3.968 1.00 92.81 115 ASP A N 1
ATOM 848 C CA . ASP A 1 115 ? 8.892 -16.442 -3.581 1.00 92.81 115 ASP A CA 1
ATOM 849 C C . ASP A 1 115 ? 9.275 -15.035 -3.085 1.00 92.81 115 ASP A C 1
ATOM 851 O O . ASP A 1 115 ? 10.459 -14.749 -2.913 1.00 92.81 115 ASP A O 1
ATOM 855 N N . VAL A 1 116 ? 8.300 -14.145 -2.865 1.00 92.69 116 VAL A N 1
ATOM 856 C CA . VAL A 1 116 ? 8.560 -12.800 -2.340 1.00 92.69 116 VAL A CA 1
ATOM 857 C C . VAL A 1 116 ? 8.873 -12.901 -0.852 1.00 92.69 116 VAL A C 1
ATOM 859 O O . VAL A 1 116 ? 8.055 -13.361 -0.053 1.00 92.69 116 VAL A O 1
ATOM 862 N N . GLN A 1 117 ? 10.059 -12.437 -0.470 1.00 88.81 117 GLN A N 1
ATOM 863 C CA . GLN A 1 117 ? 10.450 -12.358 0.930 1.00 88.81 117 GLN A CA 1
ATOM 864 C C . GLN A 1 117 ? 9.653 -11.258 1.643 1.00 88.81 117 GLN A C 1
ATOM 866 O O . GLN A 1 117 ? 9.528 -10.138 1.147 1.00 88.81 117 GLN A O 1
ATOM 871 N N . MET A 1 118 ? 9.119 -11.581 2.822 1.00 86.94 118 MET A N 1
ATOM 872 C CA . MET A 1 118 ? 8.432 -10.614 3.679 1.00 86.94 118 MET A CA 1
ATOM 873 C C . MET A 1 118 ? 9.457 -9.785 4.457 1.00 86.94 118 MET A C 1
ATOM 875 O O . MET A 1 118 ? 9.734 -10.058 5.625 1.00 86.94 118 MET A O 1
ATOM 879 N N . ASP A 1 119 ? 10.041 -8.803 3.783 1.00 88.31 119 ASP A N 1
ATOM 880 C CA . ASP A 1 119 ? 10.888 -7.789 4.407 1.00 88.31 119 ASP A CA 1
ATOM 881 C C . ASP A 1 119 ? 10.059 -6.578 4.855 1.00 88.31 119 ASP A C 1
ATOM 883 O O . ASP A 1 119 ? 8.897 -6.431 4.486 1.00 88.31 119 ASP A O 1
ATOM 887 N N . ASP A 1 120 ? 10.649 -5.691 5.656 1.00 93.19 120 ASP A N 1
ATOM 888 C CA . ASP A 1 120 ? 10.045 -4.391 5.954 1.00 93.19 120 ASP A CA 1
ATOM 889 C C . ASP A 1 120 ? 10.214 -3.457 4.736 1.00 93.19 120 ASP A C 1
ATOM 891 O O . ASP A 1 120 ? 11.355 -3.131 4.377 1.00 93.19 120 ASP A O 1
ATOM 895 N N . PRO A 1 121 ? 9.133 -3.038 4.047 1.00 94.56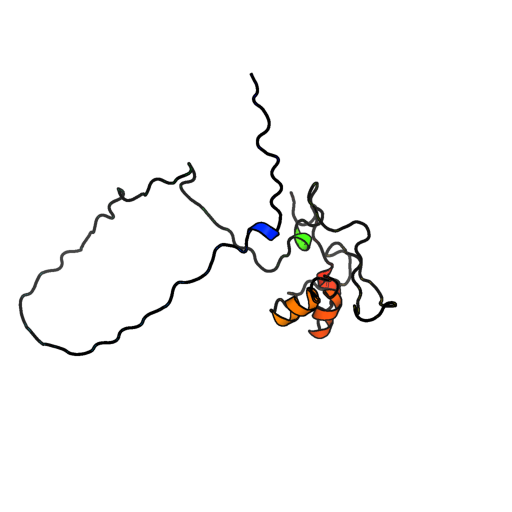 121 PRO A N 1
ATOM 896 C CA . PRO A 1 121 ? 9.246 -2.148 2.897 1.00 94.56 121 PRO A CA 1
ATOM 897 C C . PRO A 1 121 ? 9.777 -0.777 3.318 1.00 94.56 121 PRO A C 1
ATOM 899 O O . PRO A 1 121 ? 9.379 -0.238 4.353 1.00 94.56 121 PRO A O 1
ATOM 902 N N . ASP A 1 122 ? 10.615 -0.154 2.489 1.00 97.00 122 ASP A N 1
ATOM 903 C CA . ASP A 1 122 ? 11.041 1.220 2.727 1.00 97.00 122 ASP A CA 1
ATOM 904 C C . ASP A 1 122 ? 9.818 2.142 2.779 1.00 97.00 122 ASP A C 1
ATOM 906 O O . ASP A 1 122 ? 9.057 2.302 1.824 1.00 97.00 122 ASP A O 1
ATOM 910 N N . HIS A 1 123 ? 9.653 2.766 3.935 1.00 95.38 123 HIS A N 1
ATOM 911 C CA . HIS A 1 123 ? 8.529 3.627 4.272 1.00 95.38 123 HIS A CA 1
ATOM 912 C C . HIS A 1 123 ? 8.999 5.075 4.483 1.00 95.38 123 HIS A C 1
ATOM 914 O O . HIS A 1 123 ? 8.387 5.856 5.216 1.00 95.38 123 HIS A O 1
ATOM 920 N N . SER A 1 124 ? 10.104 5.460 3.828 1.00 97.75 124 SER A N 1
ATOM 921 C CA . SER A 1 124 ? 10.592 6.837 3.843 1.00 97.75 124 SER A CA 1
ATOM 922 C C . SER A 1 124 ? 9.642 7.767 3.084 1.00 97.75 124 SER A C 1
ATOM 924 O O . SER A 1 124 ? 8.965 7.381 2.128 1.00 97.75 124 SER A O 1
ATOM 926 N N . SER A 1 125 ? 9.630 9.047 3.460 1.00 97.88 125 SER A N 1
ATOM 927 C CA . SER A 1 125 ? 8.819 10.057 2.770 1.00 97.88 125 SER A CA 1
ATOM 928 C C . SER A 1 125 ? 9.184 10.196 1.288 1.00 97.88 125 SER A C 1
ATOM 930 O O . SER A 1 125 ? 8.314 10.478 0.464 1.00 97.88 125 SER A O 1
ATOM 932 N N . THR A 1 126 ? 10.450 9.961 0.930 1.00 98.31 126 THR A N 1
ATOM 933 C CA . THR A 1 126 ? 10.916 9.997 -0.459 1.00 98.31 126 THR A CA 1
ATOM 934 C C . THR A 1 126 ? 10.374 8.832 -1.272 1.00 98.31 126 THR A C 1
ATOM 936 O O . THR A 1 126 ? 9.907 9.049 -2.389 1.00 98.31 126 THR A O 1
ATOM 939 N N . THR A 1 127 ? 10.379 7.619 -0.716 1.00 98.25 127 THR A N 1
ATOM 940 C CA . THR A 1 127 ? 9.774 6.451 -1.368 1.00 98.25 127 THR A CA 1
ATOM 941 C C . THR A 1 127 ? 8.269 6.636 -1.478 1.00 98.25 127 THR A C 1
ATOM 943 O O . THR A 1 127 ? 7.728 6.511 -2.571 1.00 98.25 127 THR A O 1
ATOM 946 N N . HIS A 1 128 ? 7.601 7.084 -0.412 1.00 97.44 128 HIS A N 1
ATOM 947 C CA . HIS A 1 128 ? 6.162 7.342 -0.444 1.00 97.44 128 HIS A CA 1
ATOM 948 C C . HIS A 1 128 ? 5.759 8.355 -1.530 1.00 97.44 128 HIS A C 1
ATOM 950 O O . HIS A 1 128 ? 4.795 8.139 -2.264 1.00 97.44 128 HIS A O 1
ATOM 956 N N . ALA A 1 129 ? 6.519 9.445 -1.693 1.00 98.44 129 ALA A N 1
ATOM 957 C CA . ALA A 1 129 ? 6.266 10.429 -2.745 1.00 98.44 129 ALA A CA 1
ATOM 958 C C . ALA A 1 129 ? 6.387 9.829 -4.159 1.00 98.44 129 ALA A C 1
ATOM 960 O O . ALA A 1 129 ? 5.593 10.172 -5.039 1.00 98.44 129 ALA A O 1
ATOM 961 N N . LYS A 1 130 ? 7.343 8.913 -4.370 1.00 98.38 130 LYS A N 1
ATOM 962 C CA . LYS A 1 130 ? 7.500 8.181 -5.636 1.00 98.38 130 LYS A CA 1
ATOM 963 C C . LYS A 1 130 ? 6.360 7.192 -5.867 1.00 98.38 130 LYS A C 1
ATOM 965 O O . LYS A 1 130 ? 5.817 7.163 -6.964 1.00 98.38 130 LYS A O 1
ATOM 970 N N . GLN A 1 131 ? 5.939 6.456 -4.838 1.00 98.25 131 GLN A N 1
ATOM 971 C CA . GLN A 1 131 ? 4.811 5.519 -4.920 1.00 98.25 131 GLN A CA 1
ATOM 972 C C . GLN A 1 131 ? 3.503 6.229 -5.289 1.00 98.25 131 GLN A C 1
ATOM 974 O O . GLN A 1 131 ? 2.759 5.777 -6.162 1.00 98.25 131 GLN A O 1
ATOM 979 N N . LEU A 1 132 ? 3.262 7.388 -4.668 1.00 98.19 132 LEU A N 1
ATOM 980 C CA . LEU A 1 132 ? 2.125 8.256 -4.961 1.00 98.19 132 LEU A CA 1
ATOM 981 C C . LEU A 1 132 ? 2.143 8.762 -6.413 1.00 98.19 132 LEU A C 1
ATOM 983 O O . LEU A 1 132 ? 1.077 8.974 -6.992 1.00 98.19 132 LEU A O 1
ATOM 987 N N . ASN A 1 133 ? 3.333 8.976 -6.983 1.00 97.81 133 ASN A N 1
ATOM 988 C CA . ASN A 1 133 ? 3.572 9.454 -8.347 1.00 97.81 133 ASN A CA 1
ATOM 989 C C . ASN A 1 133 ? 2.605 10.571 -8.785 1.00 97.81 133 ASN A C 1
ATOM 991 O O . ASN A 1 133 ? 1.786 10.408 -9.691 1.00 97.81 133 ASN A O 1
ATOM 995 N N . LEU A 1 134 ? 2.642 11.708 -8.082 1.00 97.50 134 LEU A N 1
ATOM 996 C CA . LEU A 1 134 ? 1.770 12.867 -8.3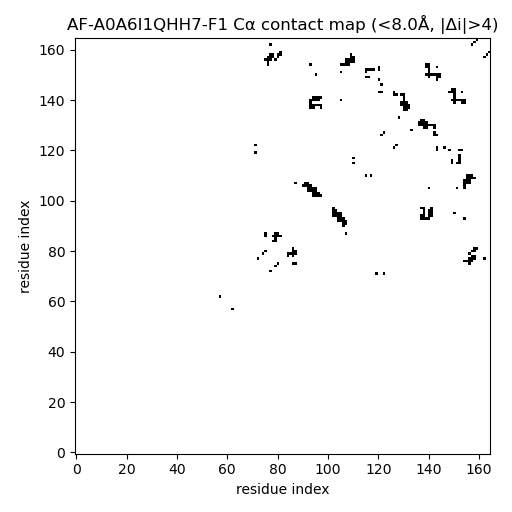44 1.00 97.50 134 LEU A CA 1
ATOM 997 C C . LEU A 1 134 ? 0.259 12.548 -8.303 1.00 97.50 134 LEU A C 1
ATOM 999 O O . LEU A 1 134 ? -0.546 13.232 -8.932 1.00 97.50 134 LEU A O 1
ATOM 1003 N N . GLY A 1 135 ? -0.135 11.522 -7.547 1.00 97.62 135 GLY A N 1
ATOM 1004 C CA . GLY A 1 135 ? -1.522 11.081 -7.402 1.00 97.62 135 GLY A CA 1
ATOM 1005 C C . GLY A 1 135 ? -1.953 10.005 -8.399 1.00 97.62 135 GLY A C 1
ATOM 1006 O O . GLY A 1 135 ? -3.102 9.576 -8.337 1.00 97.62 135 GLY A O 1
ATOM 1007 N N . GLN A 1 136 ? -1.064 9.551 -9.286 1.00 97.19 136 GLN A N 1
ATOM 1008 C CA . GLN A 1 136 ? -1.347 8.450 -10.211 1.00 97.19 136 GLN A CA 1
ATOM 1009 C C . GLN A 1 136 ? -1.387 7.088 -9.512 1.00 97.19 136 GLN A C 1
ATOM 1011 O O . GLN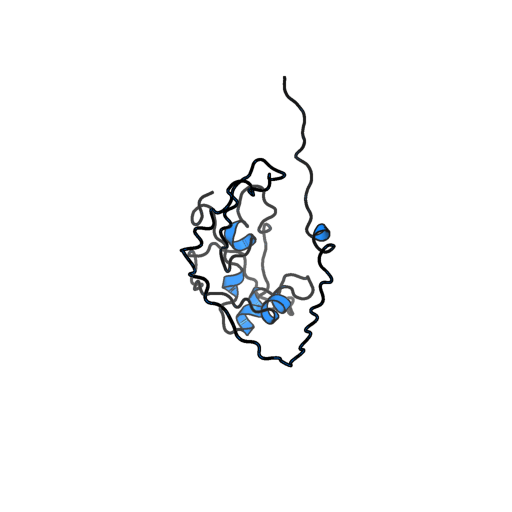 A 1 136 ? -1.997 6.166 -10.044 1.00 97.19 136 GLN A O 1
ATOM 1016 N N . MET A 1 137 ? -0.771 6.967 -8.326 1.00 96.81 137 MET A N 1
ATOM 1017 C CA . MET A 1 137 ? -0.786 5.746 -7.508 1.00 96.81 137 MET A CA 1
ATOM 1018 C C . MET A 1 137 ? -0.240 4.513 -8.246 1.00 96.81 137 MET A C 1
ATOM 1020 O O . MET A 1 137 ? -0.713 3.402 -8.030 1.00 96.81 137 MET A O 1
ATOM 1024 N N . ASN A 1 138 ? 0.739 4.703 -9.132 1.00 97.56 138 ASN A N 1
ATOM 1025 C CA . ASN A 1 138 ? 1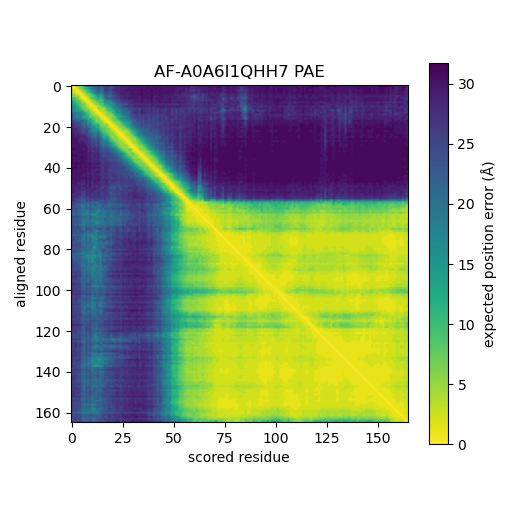.298 3.645 -9.977 1.00 97.56 138 ASN A CA 1
ATOM 1026 C C . ASN A 1 138 ? 2.810 3.419 -9.769 1.00 97.56 138 ASN A C 1
ATOM 1028 O O . ASN A 1 138 ? 3.434 2.730 -10.566 1.00 97.56 138 ASN A O 1
ATOM 1032 N N . GLY A 1 139 ? 3.415 4.005 -8.729 1.00 98.12 139 GLY A N 1
ATOM 1033 C CA . GLY A 1 139 ? 4.861 3.921 -8.477 1.00 98.12 139 GLY A CA 1
ATOM 1034 C C . GLY A 1 139 ? 5.274 2.894 -7.420 1.00 98.12 139 GLY A C 1
ATOM 1035 O O . GLY A 1 139 ? 6.405 2.941 -6.948 1.00 98.12 139 GLY A O 1
ATOM 1036 N N . PHE A 1 140 ? 4.365 2.025 -6.967 1.00 98.12 140 PHE A N 1
ATOM 1037 C CA . PHE A 1 140 ? 4.589 1.174 -5.790 1.00 98.12 140 PHE A CA 1
ATOM 1038 C C . PHE A 1 140 ? 5.750 0.193 -5.957 1.00 98.12 140 PHE A C 1
ATOM 1040 O O . PHE A 1 140 ? 6.650 0.161 -5.117 1.00 98.12 140 PHE A O 1
ATOM 1047 N N . VAL A 1 141 ? 5.749 -0.550 -7.065 1.00 98.44 141 VAL A N 1
ATOM 1048 C CA . VAL A 1 141 ? 6.792 -1.531 -7.386 1.00 98.44 141 VAL A CA 1
ATOM 1049 C C . VAL A 1 141 ? 8.103 -0.824 -7.733 1.00 98.44 141 VAL A C 1
ATOM 1051 O O . VAL A 1 141 ? 9.149 -1.155 -7.177 1.00 98.44 141 VAL A O 1
ATOM 1054 N N . SER A 1 142 ? 8.053 0.189 -8.605 1.00 98.44 142 SER A N 1
ATOM 1055 C CA . SER A 1 142 ? 9.256 0.894 -9.058 1.00 98.44 142 SER A CA 1
ATOM 1056 C C . SER A 1 142 ? 10.001 1.573 -7.908 1.00 98.44 142 SER A C 1
ATOM 1058 O O . SER A 1 142 ? 11.221 1.472 -7.822 1.00 98.44 142 SER A O 1
ATOM 1060 N N . ALA A 1 143 ? 9.280 2.221 -6.987 1.00 98.38 143 ALA A N 1
ATOM 1061 C CA . ALA A 1 143 ? 9.896 2.956 -5.890 1.00 98.38 143 ALA A CA 1
ATOM 1062 C C . ALA A 1 143 ? 10.643 2.045 -4.908 1.00 98.38 143 ALA A C 1
ATOM 1064 O O . ALA A 1 143 ? 11.673 2.463 -4.394 1.00 98.38 143 ALA A O 1
ATOM 1065 N N . LEU A 1 144 ? 10.156 0.824 -4.659 1.00 98.00 144 LEU A N 1
ATOM 1066 C CA . LEU A 1 144 ? 10.861 -0.154 -3.822 1.00 98.00 144 LEU A CA 1
ATOM 1067 C C . LEU A 1 144 ? 12.052 -0.787 -4.551 1.00 98.00 144 LEU A C 1
ATOM 1069 O O . LEU A 1 144 ? 13.110 -0.946 -3.947 1.00 98.00 144 LEU A O 1
ATOM 1073 N N . ASN A 1 145 ? 11.927 -1.059 -5.854 1.00 97.69 145 ASN A N 1
ATOM 1074 C CA . ASN A 1 145 ? 13.060 -1.524 -6.662 1.00 97.69 145 ASN A CA 1
ATOM 1075 C C . ASN A 1 145 ? 14.228 -0.520 -6.625 1.00 97.69 145 ASN A C 1
ATOM 1077 O O . ASN A 1 145 ? 15.384 -0.913 -6.530 1.00 97.69 145 ASN A O 1
ATOM 1081 N N . GLU A 1 146 ? 13.940 0.787 -6.628 1.00 97.75 146 GLU A N 1
ATOM 1082 C CA . GLU A 1 146 ? 14.950 1.848 -6.468 1.00 97.75 146 GLU A CA 1
ATOM 1083 C C . GLU A 1 146 ? 15.609 1.891 -5.073 1.00 97.75 146 GLU A C 1
ATOM 1085 O O . GLU A 1 146 ? 16.573 2.633 -4.865 1.00 97.75 146 GLU A O 1
ATOM 1090 N N . ARG A 1 147 ? 15.083 1.139 -4.100 1.00 97.31 147 ARG A N 1
ATOM 1091 C CA . ARG A 1 147 ? 15.636 0.973 -2.746 1.00 97.31 147 ARG A CA 1
ATOM 1092 C C . ARG A 1 147 ? 16.349 -0.372 -2.575 1.00 97.31 147 ARG A C 1
ATOM 1094 O O . ARG A 1 147 ? 16.618 -0.752 -1.441 1.00 97.31 147 ARG A O 1
ATOM 1101 N N . ASP A 1 148 ? 16.644 -1.066 -3.675 1.00 96.44 148 ASP A N 1
ATOM 1102 C CA . ASP A 1 148 ? 17.232 -2.411 -3.696 1.00 96.44 148 ASP A CA 1
ATOM 1103 C C . ASP A 1 148 ? 16.368 -3.466 -2.972 1.00 96.44 148 ASP A C 1
ATOM 1105 O O . ASP A 1 148 ? 16.879 -4.450 -2.439 1.00 96.44 148 ASP A O 1
ATOM 1109 N N . GLN A 1 149 ? 15.044 -3.266 -2.953 1.00 96.44 149 GLN A N 1
ATOM 1110 C CA . GLN A 1 149 ? 14.070 -4.225 -2.424 1.00 96.44 149 GLN A CA 1
ATOM 1111 C C . GLN A 1 149 ? 13.299 -4.904 -3.558 1.00 96.44 149 GLN A C 1
ATOM 1113 O O . GLN A 1 149 ? 13.158 -4.343 -4.645 1.00 96.44 149 GLN A O 1
ATOM 1118 N N . ASP A 1 150 ? 12.744 -6.093 -3.301 1.00 96.94 150 ASP A N 1
ATOM 1119 C CA . ASP A 1 150 ? 11.789 -6.710 -4.225 1.00 96.94 150 ASP A CA 1
ATOM 1120 C C . ASP A 1 150 ? 10.473 -5.921 -4.211 1.00 96.94 150 ASP A C 1
ATOM 1122 O O . ASP A 1 150 ? 9.637 -6.066 -3.316 1.00 96.94 150 ASP A O 1
ATOM 1126 N N . GLY A 1 151 ? 10.268 -5.071 -5.218 1.00 97.31 151 GLY A N 1
ATOM 1127 C CA . GLY A 1 151 ? 9.101 -4.201 -5.289 1.00 97.31 151 GLY A CA 1
ATOM 1128 C C . GLY A 1 151 ? 7.769 -4.930 -5.426 1.00 97.31 151 GLY A C 1
ATOM 1129 O O . GLY A 1 151 ? 6.728 -4.323 -5.159 1.00 97.31 151 GLY A O 1
ATOM 1130 N N . ARG A 1 152 ? 7.766 -6.228 -5.768 1.00 97.38 152 ARG A N 1
ATOM 1131 C CA . ARG A 1 152 ? 6.541 -7.043 -5.754 1.00 97.38 152 ARG A CA 1
ATOM 1132 C C . ARG A 1 152 ? 5.908 -7.076 -4.366 1.00 97.38 152 ARG A C 1
ATOM 1134 O O . ARG A 1 152 ? 4.688 -7.153 -4.277 1.00 97.38 152 ARG A O 1
ATOM 1141 N N . LEU A 1 153 ? 6.703 -6.941 -3.303 1.00 96.31 153 LEU A N 1
ATOM 1142 C CA . LEU A 1 153 ? 6.234 -6.900 -1.919 1.00 96.31 153 LEU A CA 1
ATOM 1143 C C . LEU A 1 153 ? 5.138 -5.849 -1.682 1.00 96.31 153 LEU A C 1
ATOM 1145 O O . LEU A 1 153 ? 4.203 -6.107 -0.928 1.00 96.31 153 LEU A O 1
ATOM 1149 N N . ALA A 1 154 ? 5.179 -4.706 -2.379 1.00 96.88 154 ALA A N 1
ATOM 1150 C CA . ALA A 1 154 ? 4.146 -3.672 -2.263 1.00 96.88 154 ALA A CA 1
ATOM 1151 C C . ALA A 1 154 ? 2.750 -4.125 -2.732 1.00 96.88 154 ALA A C 1
ATOM 1153 O O . ALA A 1 154 ? 1.757 -3.482 -2.397 1.00 96.88 154 ALA A O 1
ATOM 1154 N N . MET A 1 155 ? 2.680 -5.203 -3.516 1.00 97.62 155 MET A N 1
ATOM 1155 C CA . MET A 1 155 ? 1.440 -5.771 -4.050 1.00 97.62 155 MET A CA 1
ATOM 1156 C C . MET A 1 155 ? 0.929 -6.959 -3.226 1.00 97.62 155 MET A C 1
ATOM 1158 O O . MET A 1 155 ? -0.117 -7.525 -3.545 1.00 97.62 155 MET A O 1
ATOM 1162 N N . GLY A 1 156 ? 1.643 -7.335 -2.165 1.00 96.81 156 GLY A N 1
ATOM 1163 C CA . GLY A 1 156 ? 1.232 -8.396 -1.260 1.00 96.81 156 GLY A CA 1
ATOM 1164 C C . GLY A 1 156 ? 0.083 -7.975 -0.340 1.00 96.81 156 GLY A C 1
ATOM 1165 O O . GLY A 1 156 ? 0.093 -6.879 0.228 1.00 96.81 156 GLY A O 1
ATOM 1166 N N . TYR A 1 157 ? -0.884 -8.865 -0.140 1.00 96.62 157 TYR A N 1
ATOM 1167 C CA . TYR A 1 157 ? -1.964 -8.705 0.834 1.00 96.62 157 TYR A CA 1
ATOM 1168 C C . TYR A 1 157 ? -2.122 -9.944 1.722 1.00 96.62 157 TYR A C 1
ATOM 1170 O O . TYR A 1 157 ? -1.713 -11.045 1.356 1.00 96.62 157 TYR A O 1
ATOM 1178 N N . TYR A 1 158 ? -2.749 -9.747 2.875 1.00 95.94 158 TYR A N 1
ATOM 1179 C CA . TYR A 1 158 ? -3.296 -10.782 3.745 1.00 95.94 158 TYR A CA 1
ATOM 1180 C C . TYR A 1 158 ? -4.805 -10.905 3.525 1.00 95.94 158 TYR A C 1
ATOM 1182 O O . TYR A 1 158 ? -5.467 -9.948 3.107 1.00 95.94 158 TYR A O 1
ATOM 1190 N N . ASP A 1 159 ? -5.356 -12.076 3.821 1.00 95.06 159 ASP A N 1
ATOM 1191 C CA . ASP A 1 159 ? -6.801 -12.305 3.818 1.00 95.06 159 ASP A CA 1
ATOM 1192 C C . ASP A 1 159 ? -7.272 -13.006 5.102 1.00 95.06 159 ASP A C 1
ATOM 1194 O O . ASP A 1 159 ? -6.526 -13.117 6.078 1.00 95.06 159 ASP A O 1
ATOM 1198 N N . GLU A 1 160 ? -8.528 -13.456 5.130 1.00 94.75 160 GLU A N 1
ATOM 1199 C CA . GLU A 1 160 ? -9.143 -14.103 6.296 1.00 94.75 160 GLU A CA 1
ATOM 1200 C C . GLU A 1 160 ? -8.405 -15.360 6.779 1.00 94.75 160 GLU A C 1
ATOM 1202 O O . GLU A 1 160 ? -8.602 -15.788 7.918 1.00 94.75 160 GLU A O 1
ATOM 1207 N N . THR A 1 161 ? -7.578 -15.973 5.929 1.00 95.06 161 THR A N 1
ATOM 1208 C CA . THR A 1 161 ? -6.790 -17.152 6.297 1.00 95.06 161 THR A CA 1
ATOM 1209 C C . THR A 1 161 ? -5.548 -16.788 7.111 1.00 95.06 161 THR A C 1
ATOM 1211 O O . THR A 1 161 ? -5.060 -17.624 7.871 1.00 95.06 161 THR A O 1
ATOM 1214 N N . ASP A 1 162 ? -5.073 -15.546 6.990 1.00 93.81 162 ASP A N 1
ATOM 1215 C CA . ASP A 1 162 ? -3.910 -15.008 7.701 1.00 93.81 162 ASP A CA 1
ATOM 1216 C C . ASP A 1 162 ? -4.331 -14.156 8.909 1.00 93.81 162 ASP A C 1
ATOM 1218 O O . ASP A 1 162 ? -3.772 -14.276 10.001 1.00 93.81 162 ASP A O 1
ATOM 1222 N N . LEU A 1 163 ? -5.345 -13.306 8.716 1.00 90.56 163 LEU A N 1
ATOM 1223 C CA . LEU A 1 163 ? -5.901 -12.389 9.710 1.00 90.56 163 LEU A CA 1
ATOM 1224 C C . LEU A 1 163 ? -7.411 -12.642 9.839 1.00 90.56 163 LEU A C 1
ATOM 1226 O O . LEU A 1 163 ? -8.193 -12.033 9.112 1.00 90.56 163 LEU A O 1
ATOM 1230 N N . PRO A 1 164 ? -7.848 -13.525 10.756 1.00 89.06 164 PRO A N 1
ATOM 1231 C CA . PRO A 1 164 ? -9.257 -13.887 10.880 1.00 89.06 164 PRO A CA 1
ATOM 1232 C C . PRO A 1 164 ? -10.144 -12.691 11.234 1.00 89.06 164 PRO A C 1
ATOM 1234 O O . PRO A 1 164 ? -9.836 -11.939 12.167 1.00 89.06 164 PRO A O 1
ATOM 1237 N N . TYR A 1 165 ? -11.268 -12.553 10.526 1.00 82.50 165 TYR A N 1
ATOM 1238 C CA . TYR A 1 165 ? -12.222 -11.459 10.696 1.00 82.50 165 TYR A CA 1
ATOM 1239 C C . TYR A 1 165 ? -13.677 -11.848 10.412 1.00 82.50 165 TYR A C 1
ATOM 1241 O O . TYR A 1 165 ? -13.912 -12.923 9.816 1.00 82.50 165 TYR A O 1
#

Solvent-accessible surface area (backbone atoms only — not comparable to full-atom values): 11462 Å² total; per-residue (Å²): 138,90,84,85,85,89,78,89,70,89,84,60,88,84,72,72,85,82,78,87,83,90,83,86,87,82,88,85,89,83,82,88,87,85,90,82,90,82,80,91,73,88,81,66,85,83,77,68,73,77,67,78,84,70,70,73,83,60,100,50,96,69,88,76,88,85,84,86,85,81,76,100,70,55,66,53,31,63,42,16,70,45,89,92,56,96,41,64,58,89,87,48,63,37,28,51,40,73,92,44,98,83,43,60,67,46,56,67,42,61,65,79,79,60,91,68,71,92,68,87,74,83,78,47,72,70,38,49,54,42,18,34,44,94,75,68,64,38,18,50,28,33,37,32,42,76,68,80,41,74,18,66,52,71,38,36,22,43,43,63,90,76,55,77,125

Radius of gyration: 27.27 Å; Cα contacts (8 Å, |Δi|>4): 148; chains: 1; bounding box: 62×55×82 Å

Foldseek 3Di:
DDDDDDPPDDDDPVPPPPDDDDDDDDDDDDDDDDDDDDDDDPPDPPPPPPPPVPQDDDPDPDSDDDDDDDDQDDCQQECLPPPPDPHDDDPDWAFLDPVDPPGDTAAADEPPPDPFDPDRQDPDPVLVCQCCVVVPNRRQLNSRVVVVHRSSNSRYHHDCVRPPD

Sequence (165 aa):
MMAPGWWKKSVSRRNVLRGAAAGAITAALSREGLRGTSAGASQGPLAGKLDASRVSSTRTPIEHLVVLMQENHTFDNYFGRYPGVDGIPVGAAMPVDPSSERSAVVEPFRLGDNDVQMDDPDHSSTTHAKQLNLGQMNGFVSALNERDQDGRLAMGYYDETDLPY

Secondary structure (DSSP, 8-state):
------------GGGSTTS--------------------------------GGG-PPPSSS----------S--HHHHHTTSTTSS-SPTT--EESSTT-TT--EE--EETTSSS---------HHHHHHHHGGGT---HHHHHHTTTS-GGGGGEE--TTTS--